Protein AF-H8YX38-F1 (afdb_monomer)

Foldseek 3Di:
DDDDDDDDDDDDDPPPPPPPDPDPPPDDDPDLALVNLLVVQVVVDDVSLVVCLVCLVVVHADPSCPSPDPVSSVVSSVVSVVVVVVVPPPVPDD

Radius of gyration: 25.92 Å; Cα contacts (8 Å, |Δi|>4): 39; chains: 1; bounding box: 52×28×85 Å

Nearest PDB structures (foldseek):
  3l9f-assembly2_C  TM=3.384E-01  e=9.861E+00  Streptococcus mutans UA159

Sequence (94 aa):
MKASFHASSTGADQARGSSRACGAGSSPQPALSLDAAIEAICQKGCRQVHRDIERLAGGETVPEAKRLDARQREQLLAELQAIMAVYGERCSVG

Secondary structure (DSSP, 8-state):
-----------------------------SSS-HHHHHHHHHTT-HHHHHHHHHHHHTT---GGGTTS-HHHHHHHHHHHHHHHHHHGGGG---

Solvent-accessible surface area (backbone atoms only — not comparable to full-atom values): 6257 Å² total; per-residue (Å²): 139,84,87,82,88,82,86,80,88,78,91,76,88,78,84,71,74,82,75,70,65,80,68,85,68,76,74,94,63,100,60,92,38,68,66,57,33,51,50,60,41,58,74,66,34,68,74,52,34,52,53,50,46,53,36,44,74,72,70,46,80,50,86,70,48,66,86,45,53,74,68,52,46,52,50,47,45,53,51,53,52,55,59,47,58,76,61,47,79,78,71,63,85,127

Organism: NCBI:txid631362

Mean predicted aligned error: 14.66 Å

pLDDT: mean 73.38, std 19.72, range [35.88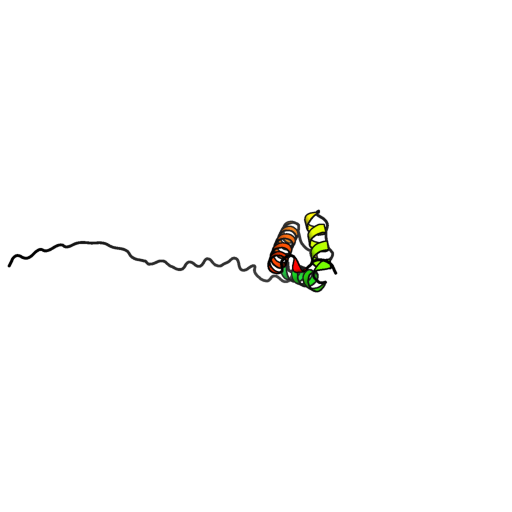, 94.62]

Structure (mmCIF, N/CA/C/O backbone):
data_AF-H8YX38-F1
#
_entry.id   AF-H8YX38-F1
#
loop_
_atom_site.group_PDB
_atom_site.id
_atom_site.type_symbol
_ato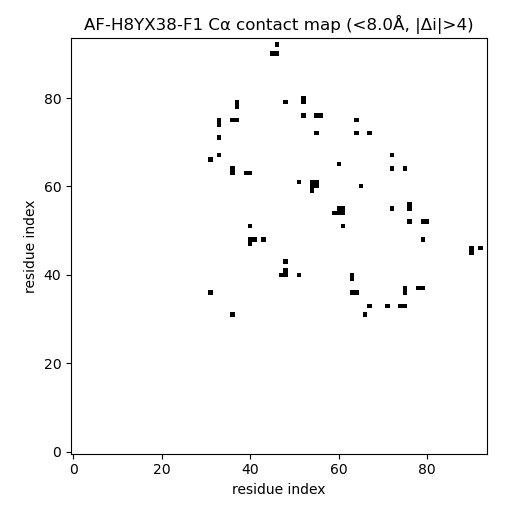m_site.label_atom_id
_atom_site.label_alt_id
_atom_site.label_comp_id
_atom_site.label_asym_id
_atom_site.label_entity_id
_atom_site.label_seq_id
_atom_site.pdbx_PDB_ins_code
_atom_site.Cartn_x
_atom_site.Cartn_y
_atom_site.Cartn_z
_atom_site.occupancy
_atom_site.B_iso_or_equiv
_atom_site.auth_seq_id
_atom_site.auth_comp_id
_atom_site.auth_asym_id
_atom_site.auth_atom_id
_atom_site.pdbx_PDB_model_num
ATOM 1 N N . MET A 1 1 ? -27.822 8.912 -75.211 1.00 50.97 1 MET A N 1
ATOM 2 C CA . MET A 1 1 ? -27.172 8.927 -73.884 1.00 50.97 1 MET A CA 1
ATOM 3 C C . MET A 1 1 ? -28.269 8.927 -72.823 1.00 50.97 1 MET A C 1
ATOM 5 O O . MET A 1 1 ? -29.036 9.878 -72.783 1.00 50.97 1 MET A O 1
ATOM 9 N N . LYS A 1 2 ? -28.450 7.832 -72.069 1.00 41.22 2 LYS A N 1
ATOM 10 C CA . LYS A 1 2 ? -29.509 7.699 -71.050 1.00 41.22 2 LYS A CA 1
ATOM 11 C C . LYS A 1 2 ? -28.943 8.026 -69.667 1.00 41.22 2 LYS A C 1
ATOM 13 O O . LYS A 1 2 ? -27.923 7.469 -69.279 1.00 41.22 2 LYS A O 1
ATOM 18 N N . ALA A 1 3 ? -29.634 8.917 -68.964 1.00 51.78 3 ALA A N 1
ATOM 19 C CA . 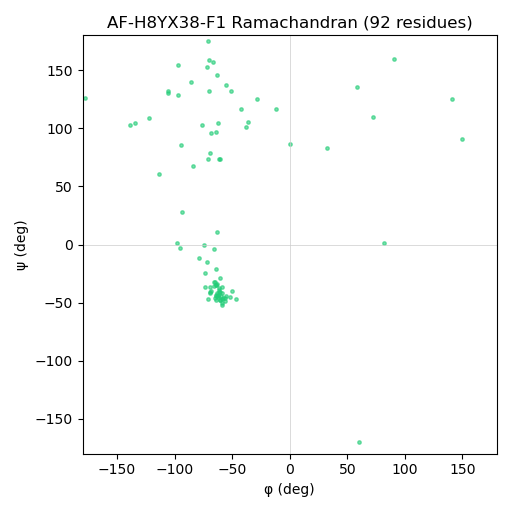ALA A 1 3 ? -29.442 9.214 -67.554 1.00 51.78 3 ALA A CA 1
ATOM 20 C C . ALA A 1 3 ? -29.749 7.983 -66.686 1.00 51.78 3 ALA A C 1
ATOM 22 O O . ALA A 1 3 ? -30.662 7.211 -66.984 1.00 51.78 3 ALA A O 1
ATOM 23 N N . SER A 1 4 ? -29.018 7.823 -65.587 1.00 54.69 4 SER A N 1
ATOM 24 C CA . SER A 1 4 ? -29.437 6.996 -64.458 1.00 54.69 4 SER A CA 1
ATOM 25 C C . SER A 1 4 ? -29.171 7.769 -63.180 1.00 54.69 4 SER A C 1
ATOM 27 O O . SER A 1 4 ? -28.042 7.987 -62.753 1.00 54.69 4 SER A O 1
ATOM 29 N N . PHE A 1 5 ? -30.286 8.256 -62.663 1.00 54.00 5 PHE A N 1
ATOM 30 C CA . PHE A 1 5 ? -30.500 8.804 -61.345 1.00 54.00 5 PHE A CA 1
ATOM 31 C C . PHE A 1 5 ? -30.420 7.646 -60.348 1.00 54.00 5 PHE A C 1
ATOM 33 O O . PHE A 1 5 ? -31.095 6.642 -60.555 1.00 54.00 5 PHE A O 1
ATOM 40 N N . HIS A 1 6 ? -29.666 7.786 -59.264 1.00 55.84 6 HIS A N 1
ATOM 41 C CA . HIS A 1 6 ? -29.976 7.076 -58.028 1.00 55.84 6 HIS A CA 1
ATOM 42 C C . HIS A 1 6 ? -29.749 8.041 -56.869 1.00 55.84 6 HIS A C 1
ATOM 44 O O . HIS A 1 6 ? -28.626 8.384 -56.507 1.00 55.84 6 HIS A O 1
ATOM 50 N N . ALA A 1 7 ? -30.872 8.538 -56.362 1.00 51.16 7 ALA A N 1
ATOM 51 C CA . ALA A 1 7 ? -30.976 9.187 -55.075 1.00 51.16 7 ALA A CA 1
ATOM 52 C C . ALA A 1 7 ? -30.843 8.141 -53.957 1.00 51.16 7 ALA A C 1
ATOM 54 O O . ALA A 1 7 ? -31.219 6.981 -54.142 1.00 51.16 7 ALA A O 1
ATOM 55 N N . SER A 1 8 ? -30.366 8.590 -52.795 1.00 48.16 8 SER A N 1
ATOM 56 C CA . SER A 1 8 ? -31.122 8.570 -51.530 1.00 48.16 8 SER A CA 1
ATOM 57 C C . SER A 1 8 ? -30.263 8.210 -50.323 1.00 48.16 8 SER A C 1
ATOM 59 O O . SER A 1 8 ? -29.687 7.130 -50.270 1.00 48.16 8 SER A O 1
ATOM 61 N N . SER A 1 9 ? -30.333 9.126 -49.342 1.00 57.28 9 SER A N 1
ATOM 62 C CA . SER A 1 9 ? -30.373 8.918 -47.881 1.00 57.28 9 SER A CA 1
ATOM 63 C C . SER A 1 9 ? -29.200 8.157 -47.247 1.00 57.28 9 SER A C 1
ATOM 65 O O . SER A 1 9 ? -28.811 7.083 -47.672 1.00 57.28 9 SER A O 1
ATOM 67 N N . THR A 1 10 ? -28.628 8.571 -46.122 1.00 57.91 10 THR A N 1
ATOM 68 C CA . THR A 1 10 ? -29.267 8.747 -44.803 1.00 57.91 10 THR A CA 1
ATOM 69 C C . THR A 1 10 ? -28.136 9.301 -43.911 1.00 57.91 10 THR A C 1
ATOM 71 O O . THR A 1 10 ? -27.014 8.821 -44.011 1.00 57.91 10 THR A O 1
ATOM 74 N N . GLY A 1 11 ? -28.276 10.433 -43.221 1.00 46.78 11 GLY A N 1
ATOM 75 C CA . GLY A 1 11 ? -28.782 10.479 -41.847 1.00 46.78 11 GLY A CA 1
ATOM 76 C C . GLY A 1 11 ? -27.761 9.945 -40.830 1.00 46.78 11 GLY A C 1
ATOM 77 O O . GLY A 1 11 ? -27.520 8.746 -40.816 1.00 46.78 11 GLY A O 1
ATOM 78 N N . ALA A 1 12 ? -27.207 10.850 -40.012 1.00 50.50 12 ALA A N 1
ATOM 79 C CA . ALA A 1 12 ? -26.613 10.677 -38.668 1.00 50.50 12 ALA A CA 1
ATOM 80 C C . ALA A 1 12 ? -25.511 11.743 -38.515 1.00 50.50 12 ALA A C 1
ATOM 82 O O . ALA A 1 12 ? -24.405 11.599 -39.024 1.00 50.50 12 ALA A O 1
ATOM 83 N N . ASP A 1 13 ? -25.807 12.931 -37.993 1.00 52.88 13 ASP A N 1
ATOM 84 C CA . ASP A 1 13 ? -25.859 13.168 -36.544 1.00 52.88 13 ASP A CA 1
ATOM 85 C C . ASP A 1 13 ? -24.856 12.289 -35.779 1.00 52.88 13 ASP A C 1
ATOM 87 O O . ASP A 1 13 ? -25.165 11.202 -35.295 1.00 52.88 13 ASP A O 1
ATOM 91 N N . GLN A 1 14 ? -23.608 12.750 -35.718 1.00 54.12 14 GLN A N 1
ATOM 92 C CA . GLN A 1 14 ? -22.664 12.287 -34.711 1.00 54.12 14 GLN A CA 1
ATOM 93 C C . GLN A 1 14 ? -22.351 13.453 -33.776 1.00 54.12 14 GLN A C 1
ATOM 95 O O . GLN A 1 14 ? -21.207 13.872 -33.610 1.00 54.12 14 GLN A O 1
ATOM 100 N N . ALA A 1 15 ? -23.398 13.946 -33.114 1.00 55.47 15 ALA A N 1
ATOM 101 C CA . ALA A 1 15 ? -23.258 14.544 -31.802 1.00 55.47 15 ALA A CA 1
ATOM 102 C C . ALA A 1 15 ? -22.920 13.425 -30.803 1.00 55.47 15 ALA A C 1
ATOM 104 O O . ALA A 1 15 ? -23.768 12.948 -30.054 1.00 55.47 15 ALA A O 1
ATOM 105 N N . ARG A 1 16 ? -21.658 12.981 -30.767 1.00 54.09 16 ARG A N 1
ATOM 106 C CA . ARG A 1 16 ? -21.147 12.292 -29.577 1.00 54.09 16 ARG A CA 1
ATOM 107 C C . ARG A 1 16 ? -20.468 13.328 -28.710 1.00 54.09 16 ARG A C 1
ATOM 109 O O . ARG A 1 16 ? -19.264 13.558 -28.784 1.00 54.09 16 ARG A O 1
ATOM 116 N N . GLY A 1 17 ? -21.310 13.960 -27.894 1.00 51.41 17 GLY A N 1
ATOM 117 C CA . GLY A 1 17 ? -20.887 14.628 -26.683 1.00 51.41 17 GLY A CA 1
ATOM 118 C C . GLY A 1 17 ? -19.875 13.739 -25.976 1.00 51.41 17 GLY A C 1
ATOM 119 O O . GLY A 1 17 ? -20.169 12.611 -25.578 1.00 51.41 17 GLY A O 1
ATOM 120 N N . SER A 1 18 ? -18.655 14.252 -25.871 1.00 50.50 18 SER A N 1
ATOM 121 C CA . SER A 1 18 ? -17.644 13.717 -24.981 1.00 50.50 18 SER A CA 1
ATOM 122 C C . SER A 1 18 ? -18.087 14.055 -23.562 1.00 50.50 18 SER A C 1
ATOM 124 O O . SER A 1 18 ? -17.512 14.915 -22.900 1.00 50.50 18 SER A O 1
ATOM 126 N N . SER A 1 19 ? -19.111 13.339 -23.094 1.00 57.41 19 SER A N 1
ATOM 127 C CA . SER A 1 19 ? -19.287 12.990 -21.694 1.00 57.41 19 SER A CA 1
ATOM 128 C C . SER A 1 19 ? -18.072 12.162 -21.295 1.00 57.41 19 SER A C 1
ATOM 130 O O . SER A 1 19 ? -18.138 10.948 -21.118 1.00 57.41 19 SER A O 1
ATOM 132 N N . ARG A 1 20 ? -16.925 12.829 -21.153 1.00 53.84 20 ARG A N 1
ATOM 133 C CA . ARG A 1 20 ? -15.982 12.400 -20.140 1.00 53.84 20 ARG A CA 1
ATOM 134 C C . ARG A 1 20 ? -16.696 12.742 -18.857 1.00 53.84 20 ARG A C 1
ATOM 136 O O . ARG A 1 20 ? -16.740 13.899 -18.445 1.00 53.84 20 ARG A O 1
ATOM 143 N N . ALA A 1 21 ? -17.356 11.710 -18.337 1.00 53.31 21 ALA A N 1
ATOM 144 C CA . ALA A 1 21 ? -17.647 11.583 -16.934 1.00 53.31 21 ALA A CA 1
ATOM 145 C C . ALA A 1 21 ? -16.541 12.316 -16.185 1.00 53.31 21 ALA A C 1
ATOM 147 O O . ALA A 1 21 ? -15.355 12.075 -16.436 1.00 53.31 21 ALA A O 1
ATOM 148 N N . CYS A 1 22 ? -16.945 13.252 -15.336 1.00 44.06 22 CYS A N 1
ATOM 149 C CA . CYS A 1 22 ? -16.187 13.571 -14.150 1.00 44.06 22 CYS A CA 1
ATOM 150 C C . CYS A 1 22 ? -15.644 12.237 -13.633 1.00 44.06 22 CYS A C 1
ATOM 152 O O . CYS A 1 22 ? -16.382 11.415 -13.089 1.00 44.06 22 CYS A O 1
ATOM 154 N N . GLY A 1 23 ? -14.363 11.979 -13.918 1.00 44.06 23 GLY A N 1
ATOM 155 C CA . GLY A 1 23 ? -13.635 10.967 -13.196 1.00 44.06 23 GLY A CA 1
ATOM 156 C C . GLY A 1 23 ? -13.885 11.323 -11.748 1.00 44.06 23 GLY A C 1
ATOM 157 O O . GLY A 1 23 ? -13.814 12.502 -11.383 1.00 44.06 23 GLY A O 1
ATOM 158 N N . ALA A 1 24 ? -14.256 10.332 -10.953 1.00 43.31 24 ALA A N 1
ATOM 159 C CA . ALA A 1 24 ? -14.129 10.423 -9.518 1.00 43.31 24 ALA A CA 1
ATOM 160 C C . ALA A 1 24 ? -12.629 10.596 -9.224 1.00 43.31 24 ALA A C 1
ATOM 162 O O . ALA A 1 24 ? -11.936 9.663 -8.846 1.00 43.31 24 ALA A O 1
ATOM 163 N N . GLY A 1 25 ? -12.109 11.790 -9.513 1.00 42.34 25 GLY A N 1
ATOM 164 C CA . GLY A 1 25 ? -10.910 12.323 -8.927 1.00 42.34 25 GLY A CA 1
ATOM 165 C C . GLY A 1 25 ? -11.276 12.468 -7.473 1.00 42.34 25 GLY A C 1
ATOM 166 O O . GLY A 1 25 ? -11.998 13.389 -7.095 1.00 42.34 25 GLY A O 1
ATOM 167 N N . SER A 1 26 ? -10.877 11.460 -6.711 1.00 44.53 26 SER A N 1
ATOM 168 C CA . SER A 1 26 ? -10.832 11.450 -5.265 1.00 44.53 26 SER A CA 1
ATOM 169 C C . SER A 1 26 ? -10.424 12.843 -4.786 1.00 44.53 26 SER A C 1
ATOM 171 O O . SER A 1 26 ? -9.287 13.271 -4.980 1.00 44.53 26 SER A O 1
ATOM 173 N N . SER A 1 27 ? -11.389 13.603 -4.262 1.00 41.28 27 SER A N 1
ATOM 174 C CA . SER A 1 27 ? -11.137 14.935 -3.717 1.00 41.28 27 SER A CA 1
ATOM 175 C C . SER A 1 27 ? -10.048 14.858 -2.641 1.00 41.28 27 SER A C 1
ATOM 177 O O . SER A 1 27 ? -10.107 13.963 -1.795 1.00 41.28 27 SER A O 1
ATOM 179 N N . PRO A 1 28 ? -9.094 15.803 -2.610 1.00 47.28 28 PRO A N 1
ATOM 180 C CA . PRO A 1 28 ? -8.054 15.821 -1.596 1.00 47.28 28 PRO A CA 1
ATOM 181 C C . PRO A 1 28 ? -8.656 16.335 -0.283 1.00 47.28 28 PRO A C 1
ATOM 183 O O . PRO A 1 28 ? -8.895 17.530 -0.123 1.00 47.28 28 PRO A O 1
ATOM 186 N N . GLN A 1 29 ? -8.936 15.428 0.652 1.00 35.88 29 GLN A N 1
ATOM 187 C CA . GLN A 1 29 ? -9.305 15.769 2.029 1.00 35.88 29 GLN A CA 1
ATOM 188 C C . GLN A 1 29 ? -8.114 15.460 2.959 1.00 35.88 29 GLN A C 1
ATOM 190 O O . GLN A 1 29 ? -7.565 14.359 2.889 1.00 35.88 29 GLN A O 1
ATOM 195 N N . PRO A 1 30 ? -7.692 16.398 3.832 1.00 48.91 30 PRO A N 1
ATOM 196 C CA . PRO A 1 30 ? -6.482 16.291 4.646 1.00 48.91 30 PRO A CA 1
ATOM 197 C C . PRO A 1 30 ? -6.727 15.492 5.936 1.00 48.91 30 PRO A C 1
ATOM 199 O O . PRO A 1 30 ? -6.654 16.010 7.049 1.00 48.91 30 PRO A O 1
ATOM 202 N N . ALA A 1 31 ? -6.993 14.199 5.782 1.00 49.28 31 ALA A N 1
ATOM 203 C CA . ALA A 1 31 ? -6.840 13.193 6.825 1.00 49.28 31 ALA A CA 1
ATOM 204 C C . ALA A 1 31 ? -5.876 12.156 6.255 1.00 49.28 31 ALA A C 1
ATOM 206 O O . ALA A 1 31 ? -6.265 11.505 5.296 1.00 49.28 31 ALA A O 1
ATOM 207 N N . LEU A 1 32 ? -4.631 12.102 6.766 1.00 59.69 32 LEU A N 1
ATOM 208 C CA . LEU A 1 32 ? -3.531 11.192 6.363 1.00 59.69 32 LEU A CA 1
ATOM 209 C C . LEU A 1 32 ? -3.934 10.238 5.231 1.00 59.69 32 LEU A C 1
ATOM 211 O O . LEU A 1 32 ? -4.487 9.167 5.480 1.00 59.69 32 LEU A O 1
ATOM 215 N N . SER A 1 33 ? -3.770 10.724 4.001 1.00 80.81 33 SER A N 1
ATOM 216 C CA . SER A 1 33 ? -4.379 10.138 2.814 1.00 80.81 33 SER A CA 1
ATOM 217 C C . SER A 1 33 ? -3.802 8.758 2.523 1.00 80.81 33 SER A C 1
ATOM 219 O O . SER A 1 33 ? -2.674 8.443 2.906 1.00 80.81 33 SER A O 1
ATOM 221 N N . LEU A 1 34 ? -4.574 7.948 1.801 1.00 87.50 34 LEU A N 1
ATOM 222 C CA . LEU A 1 34 ? -4.110 6.686 1.233 1.00 87.50 34 LEU A CA 1
ATOM 223 C C . LEU A 1 34 ? -2.744 6.854 0.540 1.00 87.50 34 LEU A C 1
ATOM 225 O O . LEU A 1 34 ? -1.817 6.108 0.841 1.00 87.50 34 LEU A O 1
ATOM 229 N N . ASP A 1 35 ? -2.595 7.895 -0.285 1.00 88.00 35 ASP A N 1
ATOM 230 C CA . ASP A 1 35 ? -1.328 8.275 -0.920 1.00 88.00 35 ASP A CA 1
ATOM 231 C C . ASP A 1 35 ? -0.188 8.502 0.076 1.00 88.00 35 ASP A C 1
ATOM 233 O O . ASP A 1 35 ? 0.908 7.989 -0.123 1.00 88.00 35 ASP A O 1
ATOM 237 N N . ALA A 1 36 ? -0.431 9.201 1.190 1.00 8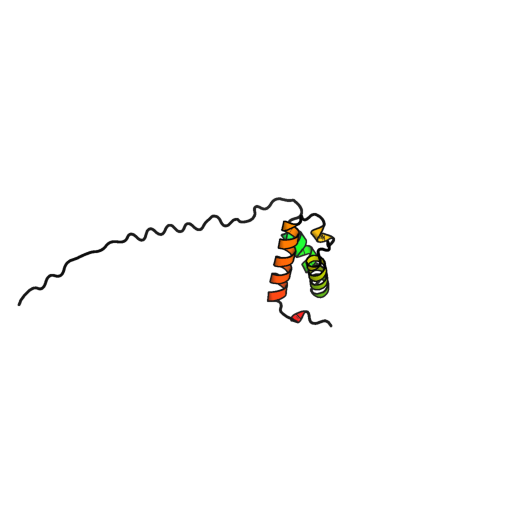8.62 36 ALA A N 1
ATOM 238 C CA . ALA A 1 36 ? 0.602 9.425 2.201 1.00 88.62 36 ALA A CA 1
ATOM 239 C C . ALA A 1 36 ? 1.056 8.111 2.860 1.00 88.62 36 ALA A C 1
ATOM 241 O O . ALA A 1 36 ? 2.234 7.955 3.184 1.00 88.62 36 ALA A O 1
ATOM 242 N N . ALA A 1 37 ? 0.144 7.149 3.043 1.00 91.25 37 ALA A N 1
ATOM 243 C CA . ALA A 1 37 ? 0.499 5.818 3.531 1.00 91.25 37 ALA A CA 1
ATOM 244 C C . ALA A 1 37 ? 1.296 5.02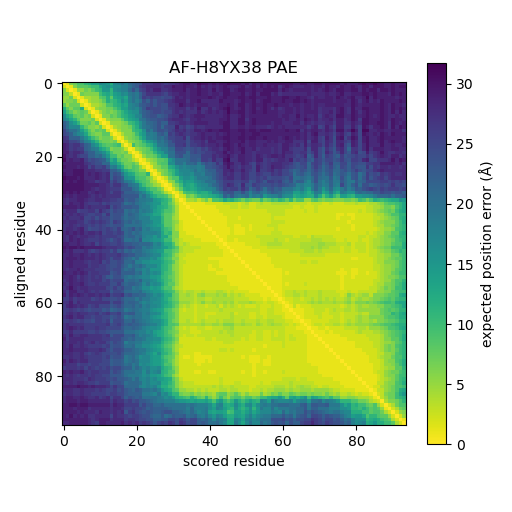1 2.486 1.00 91.25 37 ALA A C 1
ATOM 246 O O . ALA A 1 37 ? 2.278 4.369 2.846 1.00 91.25 37 ALA A O 1
ATOM 247 N N . ILE A 1 38 ? 0.920 5.106 1.204 1.00 91.31 38 ILE A N 1
ATOM 248 C CA . ILE A 1 38 ? 1.662 4.495 0.091 1.00 91.31 38 ILE A CA 1
ATOM 249 C C . ILE A 1 38 ? 3.085 5.053 0.048 1.00 91.31 38 ILE A C 1
ATOM 251 O O . ILE A 1 38 ? 4.044 4.284 0.078 1.00 91.31 38 ILE A O 1
ATOM 255 N N . GLU A 1 39 ? 3.240 6.377 0.039 1.00 91.44 39 GLU A N 1
ATOM 256 C CA . GLU A 1 39 ? 4.546 7.036 0.012 1.00 91.44 39 GLU A CA 1
ATOM 257 C C . GLU A 1 39 ? 5.404 6.642 1.216 1.00 91.44 39 GLU A C 1
ATOM 259 O O . GLU A 1 39 ? 6.559 6.248 1.041 1.00 91.44 39 GLU A O 1
ATOM 264 N N . ALA A 1 40 ? 4.840 6.675 2.428 1.00 91.62 40 ALA A N 1
ATOM 265 C CA . ALA A 1 40 ? 5.557 6.311 3.646 1.00 91.62 40 ALA A CA 1
ATOM 266 C C . ALA A 1 40 ? 6.034 4.850 3.631 1.00 91.62 40 ALA A C 1
ATOM 268 O O . ALA A 1 40 ? 7.133 4.561 4.103 1.00 91.62 40 ALA A O 1
ATOM 269 N N . ILE A 1 41 ? 5.242 3.924 3.077 1.00 91.81 41 ILE A N 1
ATOM 270 C CA . ILE A 1 41 ? 5.640 2.518 2.926 1.00 91.81 41 ILE A CA 1
ATOM 271 C C . ILE A 1 41 ? 6.720 2.381 1.846 1.00 91.81 41 ILE A C 1
ATOM 273 O O . ILE A 1 41 ? 7.758 1.769 2.100 1.00 91.81 41 ILE A O 1
ATOM 277 N N . CYS A 1 42 ? 6.535 3.007 0.683 1.00 89.62 42 CYS A N 1
ATOM 278 C CA . CYS A 1 42 ? 7.492 2.989 -0.426 1.00 89.62 42 CYS A CA 1
ATOM 279 C C . CYS A 1 42 ? 8.868 3.559 -0.040 1.00 89.62 42 CYS A C 1
ATOM 281 O O . CYS A 1 42 ? 9.897 3.020 -0.455 1.00 89.62 42 CYS A O 1
ATOM 283 N N . GLN A 1 43 ? 8.913 4.590 0.809 1.00 90.25 43 GLN A N 1
ATOM 284 C CA . GLN A 1 43 ? 10.156 5.198 1.301 1.00 90.25 43 GLN A CA 1
ATOM 285 C C . GLN A 1 43 ? 11.019 4.255 2.153 1.00 90.25 43 GLN A C 1
ATOM 287 O O . GLN A 1 43 ? 12.228 4.462 2.256 1.00 90.25 43 GLN A O 1
ATOM 292 N N . LYS A 1 44 ? 10.447 3.188 2.728 1.00 90.19 44 LYS A N 1
ATOM 293 C CA . LYS A 1 44 ? 11.206 2.184 3.499 1.00 90.19 44 LYS A CA 1
ATOM 294 C C . LYS A 1 44 ? 12.076 1.286 2.618 1.00 90.19 44 LYS A C 1
ATOM 296 O O . LYS A 1 44 ? 12.952 0.583 3.121 1.00 90.19 44 LYS A O 1
ATOM 301 N N . GLY A 1 45 ? 11.820 1.287 1.311 1.00 89.31 45 GLY A N 1
ATOM 302 C CA . GLY A 1 45 ? 12.518 0.466 0.336 1.00 89.31 45 GLY A CA 1
ATOM 303 C C . GLY A 1 45 ? 11.864 -0.895 0.100 1.00 89.31 45 GLY A C 1
ATOM 304 O O . GLY A 1 45 ? 11.119 -1.435 0.918 1.00 89.31 45 GLY A O 1
ATOM 305 N N . CYS A 1 46 ? 12.196 -1.472 -1.051 1.00 88.56 46 CYS A N 1
ATOM 306 C CA . CYS A 1 46 ? 11.497 -2.600 -1.663 1.00 88.56 46 CYS A CA 1
ATOM 307 C C . CYS A 1 46 ? 11.272 -3.815 -0.748 1.00 88.56 46 CYS A C 1
ATOM 309 O O . CYS A 1 46 ? 10.175 -4.365 -0.697 1.00 88.56 46 CYS A O 1
ATOM 311 N N . ARG A 1 47 ? 12.296 -4.231 0.011 1.00 87.81 47 ARG A N 1
ATOM 312 C CA . ARG A 1 47 ? 12.179 -5.382 0.925 1.00 87.81 47 ARG A CA 1
ATOM 313 C C . ARG A 1 47 ? 11.164 -5.140 2.035 1.00 87.81 47 ARG A C 1
ATOM 315 O O . ARG A 1 47 ? 10.416 -6.045 2.390 1.00 87.81 47 ARG A O 1
ATOM 322 N N . GLN A 1 48 ? 11.160 -3.935 2.598 1.00 90.56 48 GLN A N 1
ATOM 323 C CA . GLN A 1 48 ? 10.242 -3.596 3.675 1.00 90.56 48 GLN A CA 1
ATOM 324 C C . GLN A 1 48 ? 8.818 -3.413 3.142 1.00 90.56 48 GLN A C 1
ATOM 326 O O . GLN A 1 48 ? 7.883 -3.886 3.779 1.00 90.56 48 GLN A O 1
ATOM 331 N N . VAL A 1 49 ? 8.666 -2.843 1.941 1.00 91.88 49 VAL A N 1
ATOM 332 C CA . VAL A 1 49 ? 7.381 -2.762 1.225 1.00 91.88 49 VAL A CA 1
ATOM 333 C C . VAL A 1 49 ? 6.775 -4.153 1.033 1.00 91.88 49 VAL A C 1
ATOM 335 O O . VAL A 1 49 ? 5.619 -4.362 1.382 1.00 91.88 49 VAL A O 1
ATOM 338 N N . HIS A 1 50 ? 7.555 -5.129 0.555 1.00 90.88 50 HIS A N 1
ATOM 339 C CA . HIS A 1 50 ? 7.090 -6.515 0.405 1.00 90.88 50 HIS A CA 1
ATOM 340 C C . HIS A 1 50 ? 6.600 -7.117 1.726 1.00 90.88 50 HIS A C 1
ATOM 342 O O . HIS A 1 50 ? 5.514 -7.688 1.776 1.00 90.88 50 HIS A O 1
ATOM 348 N N . ARG A 1 51 ? 7.360 -6.942 2.815 1.00 92.06 51 ARG A N 1
ATOM 349 C CA . ARG A 1 51 ? 6.941 -7.412 4.146 1.00 92.06 51 ARG A CA 1
ATOM 350 C C . ARG A 1 51 ? 5.652 -6.745 4.612 1.00 92.06 51 ARG A C 1
ATOM 352 O O . ARG A 1 51 ? 4.807 -7.393 5.220 1.00 92.06 51 ARG A O 1
ATOM 359 N N . ASP A 1 52 ? 5.493 -5.455 4.343 1.00 93.31 52 ASP A N 1
ATOM 360 C CA . ASP A 1 52 ? 4.283 -4.726 4.707 1.00 93.31 52 ASP A CA 1
ATOM 361 C C . ASP A 1 52 ? 3.074 -5.187 3.871 1.00 93.31 52 ASP A C 1
ATOM 363 O O . ASP A 1 52 ? 1.989 -5.334 4.430 1.00 93.31 52 ASP A O 1
A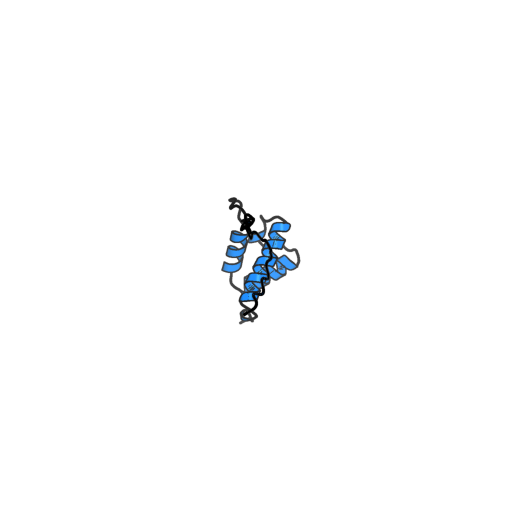TOM 367 N N . ILE A 1 53 ? 3.262 -5.508 2.583 1.00 92.44 53 ILE A N 1
ATOM 368 C CA . ILE A 1 53 ? 2.243 -6.134 1.719 1.00 92.44 53 ILE A CA 1
ATOM 369 C C . ILE A 1 53 ? 1.818 -7.495 2.278 1.00 92.44 53 ILE A C 1
ATOM 371 O O . ILE A 1 53 ? 0.623 -7.747 2.394 1.00 92.44 53 ILE A O 1
ATOM 375 N N . GLU A 1 54 ? 2.763 -8.361 2.657 1.00 93.12 54 GLU A N 1
ATOM 376 C CA . GLU A 1 54 ? 2.460 -9.679 3.240 1.00 93.12 54 GLU A CA 1
ATOM 377 C C . GLU A 1 54 ? 1.642 -9.552 4.530 1.00 93.12 54 GLU A C 1
ATOM 379 O O . GLU A 1 54 ? 0.640 -10.244 4.711 1.00 93.12 54 GLU A O 1
ATOM 384 N N . ARG A 1 55 ? 2.020 -8.614 5.406 1.00 93.50 55 ARG A N 1
ATOM 385 C CA . ARG A 1 55 ? 1.291 -8.333 6.650 1.00 93.50 55 ARG A CA 1
ATOM 386 C C . ARG A 1 55 ? -0.118 -7.816 6.372 1.00 93.50 55 ARG A C 1
ATOM 388 O O . ARG A 1 55 ? -1.079 -8.323 6.947 1.00 93.50 55 ARG A O 1
ATOM 395 N N . LEU A 1 56 ? -0.256 -6.844 5.472 1.00 92.50 56 LEU A N 1
ATOM 396 C CA . LEU A 1 56 ? -1.556 -6.306 5.067 1.00 92.50 56 LEU A CA 1
ATOM 397 C C . LEU A 1 56 ? -2.447 -7.388 4.434 1.00 92.50 56 LEU A C 1
ATOM 399 O O . LEU A 1 56 ? -3.628 -7.461 4.766 1.00 92.50 56 LEU A O 1
ATOM 403 N N . ALA A 1 57 ? -1.885 -8.266 3.596 1.00 91.69 57 ALA A N 1
ATOM 404 C CA . ALA A 1 57 ? -2.589 -9.400 2.996 1.00 91.69 57 ALA A CA 1
ATOM 405 C C . ALA A 1 57 ? -3.024 -10.449 4.033 1.00 91.69 57 ALA A C 1
ATOM 407 O O . ALA A 1 57 ? -4.086 -11.051 3.892 1.00 91.69 57 ALA A O 1
ATOM 408 N N . GLY A 1 58 ? -2.247 -10.627 5.106 1.00 91.19 58 GLY A N 1
ATOM 409 C CA . GLY A 1 58 ? -2.612 -11.447 6.264 1.00 91.19 58 GLY A CA 1
ATOM 410 C C . GLY A 1 58 ? -3.662 -10.815 7.190 1.00 91.19 58 GLY A C 1
ATOM 411 O O . GLY A 1 58 ? -4.025 -11.416 8.199 1.00 91.19 58 GLY A O 1
ATOM 412 N N . GLY A 1 59 ? -4.143 -9.604 6.887 1.00 88.75 59 GLY A N 1
ATOM 413 C CA . GLY A 1 59 ? -5.089 -8.858 7.722 1.00 88.75 59 GLY A CA 1
ATOM 414 C C . GLY A 1 59 ? -4.437 -8.094 8.881 1.00 88.75 59 GLY A C 1
ATOM 415 O O . GLY A 1 59 ? -5.130 -7.402 9.639 1.00 88.75 59 GLY A O 1
ATOM 416 N N . GLU A 1 60 ? -3.109 -8.142 9.011 1.00 88.81 60 GLU A N 1
ATOM 417 C CA . GLU A 1 60 ? -2.385 -7.347 9.995 1.00 88.81 60 GLU A CA 1
ATOM 418 C C . GLU A 1 60 ? -2.391 -5.859 9.639 1.00 88.81 60 GLU A C 1
ATOM 420 O O . GLU A 1 60 ? -2.595 -5.436 8.499 1.00 88.81 60 GLU A O 1
ATOM 425 N N . THR A 1 61 ? -2.160 -5.028 10.655 1.00 85.75 61 THR A N 1
ATOM 426 C CA . THR A 1 61 ? -2.075 -3.574 10.491 1.00 85.75 61 THR A CA 1
ATOM 427 C C . THR A 1 61 ? -0.619 -3.126 10.583 1.00 85.75 61 THR A C 1
ATOM 429 O O . THR A 1 61 ? 0.105 -3.498 11.513 1.00 85.75 61 THR A O 1
ATOM 432 N N . VAL A 1 62 ? -0.186 -2.294 9.638 1.00 89.31 62 VAL A N 1
ATOM 433 C CA . VAL A 1 62 ? 1.133 -1.644 9.663 1.00 89.31 62 VAL A CA 1
ATOM 434 C C . VAL A 1 62 ? 1.015 -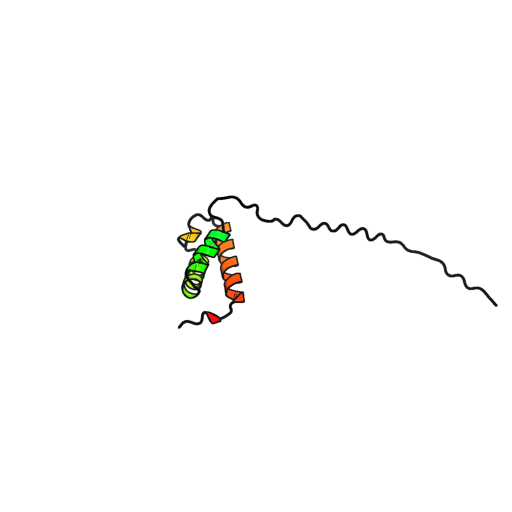0.228 10.241 1.00 89.31 62 VAL A C 1
ATOM 436 O O . VAL A 1 62 ? -0.075 0.346 10.189 1.00 89.31 62 VAL A O 1
ATOM 439 N N . PRO A 1 63 ? 2.085 0.347 10.824 1.00 87.75 63 PRO A N 1
ATOM 440 C CA . PRO A 1 63 ? 2.047 1.669 11.458 1.00 87.75 63 PRO A CA 1
ATOM 441 C C . PRO A 1 63 ? 1.429 2.770 10.588 1.00 87.75 63 PRO A C 1
ATOM 443 O O . PRO A 1 63 ? 0.637 3.566 11.088 1.00 87.75 63 PRO A O 1
ATOM 446 N N . GLU A 1 64 ? 1.735 2.762 9.294 1.00 87.06 64 GLU A N 1
ATOM 447 C CA . GLU A 1 64 ? 1.306 3.743 8.293 1.00 87.06 64 GLU A CA 1
ATOM 448 C C . GLU A 1 64 ? -0.171 3.572 7.920 1.00 87.06 64 GLU A C 1
ATOM 450 O O . GLU A 1 64 ? -0.838 4.535 7.559 1.00 87.06 64 GLU A O 1
ATOM 455 N N . ALA A 1 65 ? -0.709 2.363 8.094 1.00 87.56 65 ALA A N 1
ATOM 456 C CA . ALA A 1 65 ? -2.101 2.026 7.821 1.00 87.56 65 ALA A CA 1
ATOM 457 C C . ALA A 1 65 ? -2.986 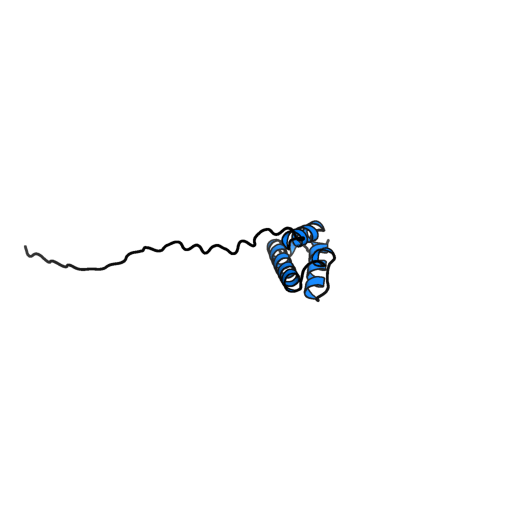2.037 9.081 1.00 87.56 65 ALA A C 1
ATOM 459 O O . ALA A 1 65 ? -4.175 1.744 8.996 1.00 87.56 65 ALA A O 1
ATOM 460 N N . LYS A 1 66 ? -2.443 2.369 10.265 1.00 87.06 66 LYS A N 1
ATOM 461 C CA . LYS A 1 66 ? -3.198 2.350 11.539 1.00 87.06 66 LYS A CA 1
ATOM 462 C C . LYS A 1 66 ? -4.397 3.291 11.560 1.00 87.06 66 LYS A C 1
ATOM 464 O O . LYS A 1 66 ? -5.332 3.059 12.317 1.00 87.06 66 LYS A O 1
ATOM 469 N N . ARG A 1 67 ? -4.327 4.383 10.799 1.00 85.56 67 ARG A N 1
ATOM 470 C CA . ARG A 1 67 ? -5.397 5.386 10.716 1.00 85.56 67 ARG A CA 1
ATOM 471 C C . ARG A 1 67 ? -6.345 5.156 9.541 1.00 85.56 67 ARG A C 1
ATOM 473 O O . ARG A 1 67 ? -7.300 5.910 9.411 1.00 85.56 67 ARG A O 1
ATOM 480 N N . LEU A 1 68 ? -6.071 4.147 8.717 1.00 87.69 68 LEU A N 1
ATOM 481 C CA . LEU A 1 68 ? -6.906 3.781 7.586 1.00 87.69 68 LEU A CA 1
ATOM 482 C C . LEU A 1 68 ? -8.016 2.834 8.045 1.00 87.69 68 LEU A C 1
ATOM 484 O O . LEU A 1 68 ? -7.785 1.927 8.850 1.00 87.69 68 LEU A O 1
ATOM 488 N N . ASP A 1 69 ? -9.215 3.034 7.510 1.00 89.38 69 ASP A N 1
ATOM 489 C CA . ASP A 1 69 ? -10.307 2.080 7.676 1.00 89.38 69 ASP A CA 1
ATOM 490 C C . ASP A 1 69 ? -10.068 0.791 6.865 1.00 89.38 69 ASP A C 1
ATOM 492 O O . ASP A 1 69 ? -9.091 0.656 6.125 1.00 89.38 69 ASP A O 1
ATOM 496 N N . ALA A 1 70 ? -10.953 -0.196 7.013 1.00 87.62 70 ALA A N 1
ATOM 497 C CA . ALA A 1 70 ? -10.812 -1.480 6.329 1.00 87.62 70 ALA A CA 1
ATOM 498 C C . ALA A 1 70 ? -10.769 -1.346 4.795 1.00 87.62 70 ALA A C 1
ATOM 500 O O . ALA A 1 70 ? -9.923 -1.970 4.160 1.00 87.62 70 ALA A O 1
ATOM 501 N N . ARG A 1 71 ? -11.608 -0.486 4.203 1.00 88.75 71 ARG A N 1
ATOM 502 C CA . ARG A 1 71 ? -11.616 -0.273 2.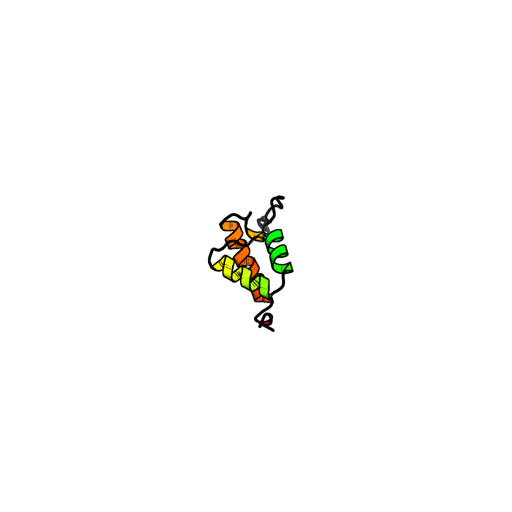749 1.00 88.75 71 ARG A CA 1
ATOM 503 C C . ARG A 1 71 ? -10.355 0.430 2.284 1.00 88.75 71 ARG A C 1
ATOM 505 O O . ARG A 1 71 ? -9.777 0.050 1.274 1.00 88.75 71 ARG A O 1
ATOM 512 N N . GLN A 1 72 ? -9.908 1.432 3.029 1.00 90.31 72 GLN A N 1
ATOM 513 C CA . GLN A 1 72 ? -8.669 2.135 2.730 1.00 90.31 72 GLN A CA 1
ATOM 514 C C . GLN A 1 72 ? -7.451 1.212 2.852 1.00 90.31 72 GLN A C 1
ATOM 516 O O . GLN A 1 72 ? -6.513 1.333 2.073 1.00 90.31 72 GLN A O 1
ATOM 521 N N . ARG A 1 73 ? -7.460 0.256 3.789 1.00 91.31 73 ARG A N 1
ATOM 522 C CA . ARG A 1 73 ? -6.406 -0.763 3.917 1.00 91.31 73 ARG A CA 1
ATOM 523 C C . ARG A 1 73 ? -6.408 -1.753 2.756 1.00 91.31 73 ARG A C 1
ATOM 525 O O . ARG A 1 73 ? -5.336 -2.104 2.272 1.00 91.31 73 ARG A O 1
ATOM 532 N N . GLU A 1 74 ? -7.582 -2.176 2.297 1.00 92.19 74 GLU A N 1
ATOM 533 C CA . GLU A 1 74 ? -7.717 -3.010 1.096 1.00 92.19 74 GLU A CA 1
ATOM 534 C C . GLU A 1 74 ? -7.213 -2.272 -0.151 1.00 92.19 74 GLU A C 1
ATOM 536 O O . GLU A 1 74 ? -6.457 -2.836 -0.941 1.00 92.19 74 GLU A O 1
ATOM 541 N N . GLN A 1 75 ? -7.563 -0.990 -0.293 1.00 92.88 75 GLN A N 1
ATOM 542 C CA . GLN A 1 75 ? -7.052 -0.139 -1.370 1.00 92.88 75 GLN A CA 1
ATOM 543 C C . GLN A 1 75 ? -5.534 0.026 -1.284 1.00 92.88 75 GLN A C 1
ATOM 545 O O . GLN A 1 75 ? -4.848 -0.153 -2.282 1.00 92.88 75 GLN A O 1
ATOM 550 N N . LEU A 1 76 ? -4.993 0.288 -0.092 1.00 93.19 76 LEU A N 1
ATOM 551 C CA . LEU A 1 76 ? -3.551 0.399 0.132 1.00 93.19 76 LEU A CA 1
ATOM 552 C C . LEU A 1 76 ? -2.817 -0.864 -0.316 1.00 93.19 76 LEU A C 1
ATOM 554 O O . LEU A 1 76 ? -1.798 -0.776 -0.996 1.00 93.19 76 LEU A O 1
ATOM 558 N N . LEU A 1 77 ? -3.341 -2.035 0.048 1.00 94.62 77 LEU A N 1
ATOM 559 C CA . LEU A 1 77 ? -2.772 -3.314 -0.355 1.00 94.62 77 LEU A CA 1
ATOM 560 C C . LEU A 1 77 ? -2.762 -3.468 -1.882 1.00 94.62 77 LEU A C 1
ATOM 562 O O . LEU A 1 77 ? -1.729 -3.828 -2.446 1.00 94.62 77 LEU A O 1
ATOM 566 N N . ALA A 1 78 ? -3.884 -3.173 -2.541 1.00 93.75 78 ALA A N 1
ATOM 567 C CA . ALA A 1 78 ? -4.003 -3.279 -3.992 1.00 93.75 78 ALA A CA 1
ATOM 568 C C . ALA A 1 78 ? -3.038 -2.331 -4.725 1.00 93.75 78 ALA A C 1
ATOM 570 O O . ALA A 1 78 ? -2.352 -2.753 -5.656 1.00 93.75 78 ALA A O 1
ATOM 571 N N . GLU A 1 79 ? -2.931 -1.079 -4.273 1.00 93.50 79 GLU A N 1
ATOM 572 C CA . GLU A 1 79 ? -2.025 -0.084 -4.858 1.00 93.50 79 GLU A CA 1
ATOM 573 C C . GLU A 1 79 ? -0.557 -0.485 -4.680 1.00 93.50 79 GLU A C 1
ATOM 575 O O . GLU A 1 79 ? 0.212 -0.479 -5.639 1.00 93.50 79 GLU A O 1
ATOM 580 N N . LEU A 1 80 ? -0.158 -0.920 -3.480 1.00 92.94 80 LEU A N 1
ATOM 581 C CA . LEU A 1 80 ? 1.210 -1.380 -3.230 1.00 92.94 80 LEU A CA 1
ATOM 582 C C . LEU A 1 80 ? 1.572 -2.593 -4.099 1.00 92.94 80 LEU A C 1
ATOM 584 O O . LEU A 1 80 ? 2.673 -2.649 -4.647 1.00 92.94 80 LEU A O 1
ATOM 588 N N . GLN A 1 81 ? 0.650 -3.546 -4.267 1.00 92.00 81 GLN A N 1
ATOM 589 C CA . GLN A 1 81 ? 0.843 -4.693 -5.159 1.00 92.00 81 GLN A CA 1
ATOM 590 C C . GLN A 1 81 ? 0.975 -4.265 -6.625 1.00 92.00 81 GLN A C 1
ATOM 592 O O . GLN A 1 81 ? 1.860 -4.761 -7.322 1.00 92.00 81 GLN A O 1
ATOM 597 N N . ALA A 1 82 ? 0.142 -3.329 -7.087 1.00 90.62 82 ALA A N 1
ATOM 598 C CA . ALA A 1 82 ? 0.205 -2.799 -8.447 1.00 90.62 82 ALA A CA 1
ATOM 599 C C . ALA A 1 82 ? 1.526 -2.058 -8.709 1.00 90.62 82 ALA A C 1
ATOM 601 O O . ALA A 1 82 ? 2.178 -2.302 -9.726 1.00 90.62 82 ALA A O 1
ATOM 602 N N . ILE A 1 83 ? 1.962 -1.216 -7.766 1.00 88.06 83 ILE A N 1
ATOM 603 C CA . ILE A 1 83 ? 3.251 -0.518 -7.819 1.00 88.06 83 ILE A CA 1
ATOM 604 C C . ILE A 1 83 ? 4.389 -1.539 -7.906 1.00 88.06 83 ILE A C 1
ATOM 606 O O . ILE A 1 83 ? 5.222 -1.450 -8.808 1.00 88.06 83 ILE A O 1
ATOM 610 N N . MET A 1 84 ? 4.408 -2.546 -7.026 1.00 85.31 84 MET A N 1
ATOM 611 C CA . MET A 1 84 ? 5.453 -3.576 -7.026 1.00 85.31 84 MET A CA 1
ATOM 612 C C . MET A 1 84 ? 5.447 -4.441 -8.293 1.00 85.31 84 MET A C 1
ATOM 614 O O . MET A 1 84 ? 6.517 -4.830 -8.765 1.00 85.31 84 MET A O 1
ATOM 618 N N . ALA A 1 85 ? 4.282 -4.693 -8.894 1.00 86.38 85 ALA A N 1
ATOM 619 C CA . ALA A 1 85 ? 4.172 -5.461 -10.133 1.00 86.38 85 ALA A CA 1
ATOM 620 C C . ALA A 1 85 ? 4.885 -4.783 -11.318 1.00 86.38 85 ALA A C 1
ATOM 622 O O . ALA A 1 85 ? 5.474 -5.475 -12.148 1.00 86.38 85 ALA A O 1
ATOM 623 N N . VAL A 1 86 ? 4.902 -3.443 -11.375 1.00 82.00 86 VAL A N 1
ATOM 624 C CA . VAL A 1 86 ? 5.632 -2.684 -12.412 1.00 82.00 86 VAL A CA 1
ATOM 625 C C . VAL A 1 86 ? 7.145 -2.871 -12.283 1.00 82.00 86 VAL A C 1
ATOM 627 O O . VAL A 1 86 ? 7.854 -2.946 -13.289 1.00 82.00 86 VAL A O 1
ATOM 630 N N . TYR A 1 87 ? 7.650 -2.985 -11.054 1.00 69.00 87 TYR A N 1
ATOM 631 C CA . TYR A 1 87 ? 9.076 -3.192 -10.800 1.00 69.00 87 TYR A CA 1
ATOM 632 C C . TYR A 1 87 ? 9.527 -4.651 -11.024 1.00 69.00 87 TYR A C 1
ATOM 634 O O . TYR A 1 87 ? 10.729 -4.903 -11.163 1.00 69.00 87 TYR A O 1
ATOM 642 N N . GLY A 1 88 ? 8.594 -5.599 -11.172 1.00 62.47 88 GLY A N 1
ATOM 643 C CA . GLY A 1 88 ? 8.876 -7.022 -11.387 1.00 62.47 88 GLY A CA 1
ATOM 644 C C . GLY A 1 88 ? 9.673 -7.664 -10.242 1.00 62.47 88 GLY A C 1
ATOM 645 O O . GLY A 1 88 ? 9.918 -7.050 -9.205 1.00 62.47 88 GLY A O 1
ATOM 646 N N . GLU A 1 89 ? 10.155 -8.896 -10.442 1.00 57.75 89 GLU A N 1
ATOM 647 C CA . GLU A 1 89 ? 10.963 -9.658 -9.464 1.00 57.75 89 GLU A CA 1
ATOM 648 C C . GLU A 1 89 ? 12.326 -9.019 -9.112 1.00 57.75 89 GLU A C 1
ATOM 650 O O . GLU A 1 89 ? 13.146 -9.632 -8.438 1.00 57.75 89 GLU A O 1
ATOM 655 N N . ARG A 1 90 ? 12.599 -7.770 -9.516 1.00 55.88 90 ARG A N 1
ATOM 656 C CA . ARG A 1 90 ? 13.866 -7.053 -9.255 1.00 55.88 90 ARG A CA 1
ATOM 657 C C . ARG A 1 90 ? 14.103 -6.754 -7.776 1.00 55.88 90 ARG A C 1
ATOM 659 O O . ARG A 1 90 ? 15.161 -6.255 -7.409 1.00 55.88 90 ARG A O 1
ATOM 666 N N . CYS A 1 91 ? 13.136 -7.097 -6.933 1.00 58.59 91 CYS A N 1
ATOM 667 C CA . CYS A 1 91 ? 13.271 -7.149 -5.485 1.00 58.59 91 CYS A CA 1
ATOM 668 C C . CYS A 1 91 ? 13.656 -8.555 -5.001 1.00 58.59 91 CYS A C 1
ATOM 670 O O . CYS A 1 91 ? 13.331 -8.941 -3.881 1.00 58.59 91 CYS A O 1
ATOM 672 N N . SER A 1 92 ? 14.345 -9.338 -5.832 1.00 49.91 92 SER A N 1
ATOM 673 C CA . SER A 1 92 ? 15.052 -10.538 -5.412 1.00 49.91 92 SER A CA 1
ATOM 674 C C . SER A 1 92 ? 16.142 -10.132 -4.420 1.00 49.91 92 SER A C 1
ATOM 676 O O . SER A 1 92 ? 17.142 -9.521 -4.791 1.00 49.91 92 SER A O 1
ATOM 678 N N . VAL A 1 93 ? 15.862 -10.408 -3.147 1.00 46.66 93 VAL A N 1
ATOM 679 C CA . VAL A 1 93 ? 16.784 -10.499 -2.011 1.00 46.66 93 VAL A CA 1
ATOM 680 C C . VAL A 1 93 ? 18.263 -10.531 -2.423 1.00 46.66 93 VAL A C 1
ATOM 682 O O . VAL A 1 93 ? 18.726 -11.469 -3.067 1.00 46.66 93 VAL A O 1
ATOM 685 N N . GLY A 1 94 ? 18.983 -9.496 -1.996 1.00 42.16 94 GLY A N 1
ATOM 686 C CA . GLY A 1 94 ? 20.421 -9.513 -1.746 1.00 42.16 94 GLY A CA 1
ATOM 687 C C . GLY A 1 94 ? 20.654 -9.153 -0.292 1.00 42.16 94 GLY A C 1
ATOM 688 O O . GLY A 1 94 ? 20.087 -8.110 0.127 1.00 42.16 94 GLY A O 1
#